Protein AF-A0A970EK11-F1 (afdb_monomer)

Secondary structure (DSSP, 8-state):
--HHHHHHHHHHHHHHHHHHHHHIIIII---TT--GGGS-HHHHHHHHHHHTTTS-HHHHHHHHT--HHHHHHHHHHHHSPPTTHHHHHHHHHHHHHTTT---HHHHHHHHHHTT----HHHHHHHHHHTT--------

pLDDT: mean 88.45, std 8.4, range [53.56, 96.88]

Radius of gyration: 21.44 Å; Cα contacts (8 Å, |Δi|>4): 98; chains: 1; bounding box: 56×22×68 Å

Nearest PDB structures (foldseek):
  8xje-assembly1_A  TM=2.852E-01  e=5.265E+00  Campylobacter jejuni

Structure (mmCIF, N/CA/C/O backbone):
data_AF-A0A970EK11-F1
#
_entry.id   AF-A0A970EK11-F1
#
loop_
_atom_site.group_PDB
_atom_site.id
_atom_site.type_symbol
_atom_site.label_atom_id
_atom_site.label_alt_id
_atom_site.label_comp_id
_atom_site.label_asym_id
_atom_site.label_entity_id
_atom_site.label_seq_id
_atom_site.pdbx_PDB_ins_code
_atom_site.Cartn_x
_atom_site.Cartn_y
_atom_site.Cartn_z
_atom_site.occupancy
_atom_site.B_iso_or_equiv
_atom_site.auth_seq_id
_atom_site.auth_comp_id
_atom_site.auth_asym_id
_atom_site.auth_atom_id
_atom_site.pdbx_PDB_model_num
ATOM 1 N N . MET A 1 1 ? -24.090 3.518 33.072 1.00 57.34 1 MET A N 1
ATOM 2 C CA . MET A 1 1 ? -23.792 4.070 31.732 1.00 57.34 1 MET A CA 1
ATOM 3 C C . MET A 1 1 ? -25.114 4.410 31.090 1.00 57.34 1 MET A C 1
ATOM 5 O O . MET A 1 1 ? -25.996 3.560 31.134 1.00 57.34 1 MET A O 1
ATOM 9 N N . SER A 1 2 ? -25.292 5.640 30.613 1.00 86.00 2 SER A N 1
ATOM 10 C CA . SER A 1 2 ? -26.593 6.061 30.078 1.00 86.00 2 SER A CA 1
ATOM 11 C C . SER A 1 2 ? -26.809 5.476 28.679 1.00 86.00 2 SER A C 1
ATOM 13 O O . SER A 1 2 ? -25.853 5.241 27.938 1.00 86.00 2 SER A O 1
ATOM 15 N N . GLU A 1 3 ? -28.062 5.232 28.306 1.00 92.00 3 GLU A N 1
ATOM 16 C CA . GLU A 1 3 ? -28.450 4.711 26.987 1.00 92.00 3 GLU A CA 1
ATOM 17 C C . GLU A 1 3 ? -27.871 5.555 25.834 1.00 92.00 3 GLU A C 1
ATOM 19 O O . GLU A 1 3 ? -27.396 5.032 24.825 1.00 92.00 3 GLU A O 1
ATOM 24 N N . ILE A 1 4 ? -27.769 6.869 26.046 1.00 91.06 4 ILE A N 1
ATOM 25 C CA . ILE A 1 4 ? -27.166 7.822 25.109 1.00 91.06 4 ILE A CA 1
ATOM 26 C C . ILE A 1 4 ? -25.676 7.527 24.886 1.00 91.06 4 ILE A C 1
ATOM 28 O O . ILE A 1 4 ? -25.183 7.629 23.761 1.00 91.06 4 ILE A O 1
ATOM 32 N N . GLU A 1 5 ? -24.930 7.163 25.930 1.00 91.00 5 GLU A N 1
ATOM 33 C CA . GLU A 1 5 ? -23.507 6.828 25.801 1.00 91.00 5 GLU A CA 1
ATOM 34 C C . GLU A 1 5 ? -23.301 5.529 25.019 1.00 91.00 5 GLU A C 1
ATOM 36 O O . GLU A 1 5 ? -22.379 5.440 24.205 1.00 91.00 5 GLU A O 1
ATOM 41 N N . ALA A 1 6 ? -24.164 4.534 25.240 1.00 90.62 6 ALA A N 1
ATOM 42 C CA . ALA A 1 6 ? -24.125 3.271 24.509 1.00 90.62 6 ALA A CA 1
ATOM 43 C C . ALA A 1 6 ? -24.395 3.490 23.012 1.00 90.62 6 ALA A C 1
ATOM 45 O O . ALA A 1 6 ? -23.615 3.038 22.170 1.00 90.62 6 ALA A O 1
ATOM 46 N N . LEU A 1 7 ? -25.425 4.276 22.685 1.00 92.88 7 LEU A N 1
ATOM 47 C CA . LEU A 1 7 ? -25.766 4.625 21.306 1.00 92.88 7 LEU A CA 1
ATOM 48 C C . LEU A 1 7 ? -24.651 5.422 20.619 1.00 92.88 7 LEU A C 1
ATOM 50 O O . LEU A 1 7 ? -24.272 5.106 19.492 1.00 92.88 7 LEU A O 1
ATOM 54 N N . LYS A 1 8 ? -24.048 6.404 21.303 1.00 91.81 8 LYS A N 1
ATOM 55 C CA . LYS A 1 8 ? -22.900 7.157 20.763 1.00 91.81 8 LYS A CA 1
ATOM 56 C C . LYS A 1 8 ? -21.718 6.246 20.426 1.00 91.81 8 LYS A C 1
ATOM 58 O O . LYS A 1 8 ? -21.100 6.410 19.374 1.00 91.81 8 LYS A O 1
ATOM 63 N N . ARG A 1 9 ? -21.413 5.262 21.281 1.00 88.56 9 ARG A N 1
ATOM 64 C CA . ARG A 1 9 ? -20.355 4.270 21.010 1.00 88.56 9 ARG A CA 1
ATOM 65 C C . ARG A 1 9 ? -20.688 3.404 19.802 1.00 88.56 9 ARG A C 1
ATOM 67 O O . ARG A 1 9 ? -19.809 3.154 18.981 1.00 88.56 9 ARG A O 1
ATOM 74 N N . GLN A 1 10 ? -21.942 2.980 19.672 1.00 91.81 10 GLN A N 1
ATOM 75 C CA . GLN A 1 10 ? -22.388 2.180 18.536 1.00 91.81 10 GLN A CA 1
ATOM 76 C C . GLN A 1 10 ? -22.303 2.960 17.220 1.00 91.81 10 GLN A C 1
ATOM 78 O O . GLN A 1 10 ? -21.782 2.433 16.241 1.00 91.81 10 GLN A O 1
ATOM 83 N N . ILE A 1 11 ? -22.714 4.233 17.212 1.00 93.06 11 ILE A N 1
ATOM 84 C CA . ILE A 1 11 ? -22.575 5.117 16.047 1.00 93.06 11 ILE A CA 1
ATOM 85 C C . ILE A 1 11 ? -21.105 5.252 15.642 1.00 93.06 11 ILE A C 1
ATOM 87 O O . ILE A 1 11 ? -20.784 5.107 14.466 1.00 93.06 11 ILE A O 1
ATOM 91 N N . ASN A 1 12 ? -20.202 5.495 16.596 1.00 89.81 12 ASN A N 1
ATOM 92 C CA . ASN A 1 12 ? -18.774 5.624 16.291 1.00 89.81 12 ASN A CA 1
ATOM 93 C C . ASN A 1 12 ? -18.180 4.328 15.729 1.00 89.81 12 ASN A C 1
ATOM 95 O O . ASN A 1 12 ? -17.415 4.377 14.770 1.00 89.81 12 ASN A O 1
ATOM 99 N N . LYS A 1 13 ? -18.568 3.170 16.277 1.00 90.75 13 LYS A N 1
ATOM 100 C CA . LYS A 1 13 ? -18.128 1.866 15.770 1.00 90.75 13 LYS A CA 1
ATOM 101 C C . LYS A 1 13 ? -18.600 1.626 14.332 1.00 90.75 13 LYS A C 1
ATOM 103 O O . LYS A 1 13 ? -17.800 1.229 13.493 1.00 90.75 13 LYS A O 1
ATOM 108 N N . LEU A 1 14 ? -19.873 1.898 14.047 1.00 92.38 14 LEU A N 1
ATOM 109 C CA . LEU A 1 14 ? -20.438 1.732 12.705 1.00 92.38 14 LEU A CA 1
ATOM 110 C C . LEU A 1 14 ? -19.807 2.696 11.694 1.00 92.38 14 LEU A C 1
ATOM 112 O O . LEU A 1 14 ? -19.543 2.301 10.563 1.00 92.38 14 LEU A O 1
ATOM 116 N N . LYS A 1 15 ? -19.518 3.938 12.103 1.00 93.94 15 LYS A N 1
ATOM 117 C CA . LYS A 1 15 ? -18.775 4.898 11.271 1.00 93.94 15 LYS A CA 1
ATOM 118 C C . LYS A 1 15 ? -17.382 4.381 10.923 1.00 93.94 15 LYS A C 1
ATOM 120 O O . LYS A 1 15 ? -17.023 4.368 9.754 1.00 93.94 15 LYS A O 1
ATOM 125 N N . LEU A 1 16 ? -16.645 3.873 11.911 1.00 92.06 16 LEU A N 1
ATOM 126 C CA . LEU A 1 16 ? -15.330 3.277 11.686 1.00 92.06 16 LEU A CA 1
ATOM 127 C C . LEU A 1 16 ? -15.389 2.098 10.699 1.00 92.06 16 LEU A C 1
ATOM 129 O O . LEU A 1 16 ? -14.566 2.014 9.792 1.00 92.06 16 LEU A O 1
ATOM 133 N N . GLU A 1 17 ? -16.345 1.181 10.869 1.00 90.69 17 GLU A N 1
ATOM 134 C CA . GLU A 1 17 ? -16.509 0.028 9.973 1.00 90.69 17 GLU A CA 1
ATOM 135 C C . GLU A 1 17 ? -16.844 0.462 8.541 1.00 90.69 17 GLU A C 1
ATOM 137 O O . GLU A 1 17 ? -16.246 -0.048 7.591 1.00 90.69 17 GLU A O 1
ATOM 142 N N . LYS A 1 18 ? -17.739 1.443 8.388 1.00 91.38 18 LYS A N 1
ATOM 143 C CA . LYS A 1 18 ? -18.084 2.026 7.090 1.00 91.38 18 LYS A CA 1
ATOM 144 C C . LYS A 1 18 ? -16.859 2.642 6.407 1.00 91.38 18 LYS A C 1
ATOM 146 O O . LYS A 1 18 ? -16.581 2.308 5.258 1.00 91.38 18 LYS A O 1
ATOM 151 N N . ASP A 1 19 ? -16.105 3.477 7.116 1.00 92.19 19 ASP A N 1
ATOM 152 C CA . ASP A 1 19 ? -14.936 4.160 6.553 1.00 92.19 19 ASP A CA 1
ATOM 153 C C . ASP A 1 19 ? -13.840 3.164 6.147 1.00 92.19 19 ASP A C 1
ATOM 155 O O . ASP A 1 19 ? -13.175 3.342 5.128 1.00 92.19 19 ASP A O 1
ATOM 159 N N . ILE A 1 20 ? -13.663 2.075 6.906 1.00 90.00 20 ILE A N 1
ATOM 160 C CA . ILE A 1 20 ? -12.750 0.989 6.527 1.00 90.00 20 ILE A CA 1
ATOM 161 C C . ILE A 1 20 ? -13.184 0.350 5.203 1.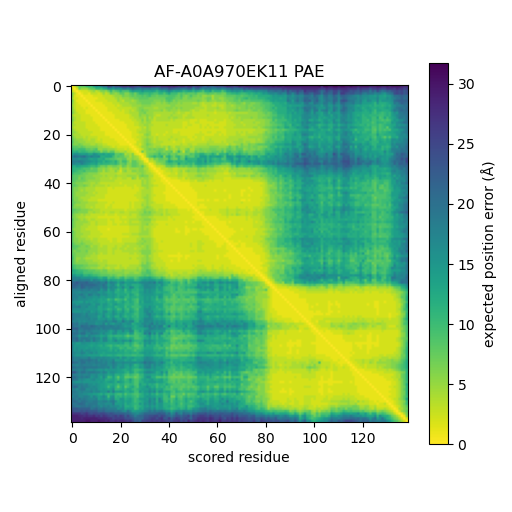00 90.00 20 ILE A C 1
ATOM 163 O O . ILE A 1 20 ? -12.332 0.114 4.344 1.00 90.00 20 ILE A O 1
ATOM 167 N N . LEU A 1 21 ? -14.475 0.060 5.028 1.00 88.38 21 LEU A N 1
ATOM 168 C CA . LEU A 1 21 ? -14.994 -0.543 3.798 1.00 88.38 21 LEU A CA 1
ATOM 169 C C . LEU A 1 21 ? -14.817 0.397 2.601 1.00 88.38 21 LEU A C 1
ATOM 171 O O . LEU A 1 21 ? -14.266 -0.021 1.581 1.00 88.38 21 LEU A O 1
ATOM 175 N N . GLU A 1 22 ? -15.186 1.672 2.749 1.00 89.19 22 GLU A N 1
ATOM 176 C CA . GLU A 1 22 ? -15.007 2.690 1.704 1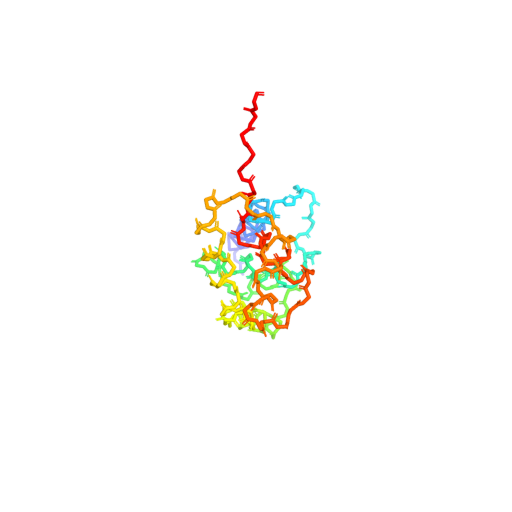.00 89.19 22 GLU A CA 1
ATOM 177 C C . GLU A 1 22 ? -13.526 2.823 1.311 1.00 89.19 22 GLU A C 1
ATOM 179 O O . GLU A 1 22 ? -13.175 2.691 0.135 1.00 89.19 22 GLU A O 1
ATOM 184 N N . ARG A 1 23 ? -12.615 2.947 2.288 1.00 88.25 23 ARG A N 1
ATOM 185 C CA . ARG A 1 23 ? -11.168 3.027 2.013 1.00 88.25 23 ARG A CA 1
ATOM 186 C C . ARG A 1 23 ? -10.578 1.750 1.432 1.00 88.25 23 ARG A C 1
ATOM 188 O O . ARG A 1 23 ? -9.602 1.824 0.685 1.00 88.25 23 ARG A O 1
ATOM 195 N N . THR A 1 24 ? -11.139 0.586 1.747 1.00 86.19 24 THR A N 1
ATOM 196 C CA . THR A 1 24 ? -10.700 -0.688 1.157 1.00 86.19 24 THR A CA 1
ATOM 197 C C . THR A 1 24 ? -10.944 -0.694 -0.346 1.00 86.19 24 THR A C 1
ATOM 199 O O . THR A 1 24 ? -10.034 -1.030 -1.108 1.00 86.19 24 THR A O 1
ATOM 202 N N . VAL A 1 25 ? -12.128 -0.259 -0.777 1.00 84.62 25 VAL A N 1
ATOM 203 C CA . VAL A 1 25 ? -12.474 -0.154 -2.199 1.00 84.62 25 VAL A CA 1
ATOM 204 C C . VAL A 1 25 ? -11.594 0.887 -2.892 1.00 84.62 25 VAL A C 1
ATOM 206 O O . VAL A 1 25 ? -11.012 0.597 -3.936 1.00 84.62 25 VAL A O 1
ATOM 209 N N . GLU A 1 26 ? -11.421 2.066 -2.292 1.00 84.25 26 GLU A N 1
ATOM 210 C CA . GLU A 1 26 ? -10.631 3.153 -2.885 1.00 84.25 26 GLU A CA 1
ATOM 211 C C . GLU A 1 26 ? -9.143 2.804 -3.048 1.00 84.25 26 GLU A C 1
ATOM 213 O O . GLU A 1 26 ? -8.557 3.021 -4.112 1.00 84.25 26 GLU A O 1
ATOM 218 N N . ILE A 1 27 ? -8.513 2.276 -1.994 1.00 79.31 27 ILE A N 1
ATOM 219 C CA . ILE A 1 27 ? -7.052 2.134 -1.932 1.00 79.31 27 ILE A CA 1
ATOM 220 C C . ILE A 1 27 ? -6.597 0.784 -2.481 1.00 79.31 27 ILE A C 1
ATOM 222 O O . ILE A 1 27 ? -5.606 0.711 -3.209 1.00 79.31 27 ILE A O 1
ATOM 226 N N . ILE A 1 28 ? -7.301 -0.296 -2.134 1.00 77.94 28 ILE A N 1
ATOM 227 C CA . ILE A 1 28 ? -6.903 -1.655 -2.519 1.00 77.94 28 ILE A CA 1
ATOM 228 C C . ILE A 1 28 ? -7.505 -2.038 -3.881 1.00 77.94 28 ILE A C 1
ATOM 230 O O . ILE A 1 28 ? -7.028 -2.985 -4.505 1.00 77.94 28 ILE A O 1
ATOM 234 N N . LYS A 1 29 ? -8.504 -1.286 -4.379 1.00 75.81 29 LYS A N 1
ATOM 235 C CA . LYS A 1 29 ? -9.210 -1.539 -5.653 1.00 75.81 29 LYS A CA 1
ATOM 236 C C . LYS A 1 29 ? -9.750 -2.971 -5.768 1.00 75.81 29 LYS A C 1
ATOM 238 O O . LYS A 1 29 ? -9.850 -3.517 -6.864 1.00 75.81 29 LYS A O 1
ATOM 243 N N . LYS A 1 30 ? -10.042 -3.595 -4.626 1.00 72.12 30 LYS A N 1
ATOM 244 C CA . LYS A 1 30 ? -10.663 -4.918 -4.534 1.00 72.12 30 LYS A CA 1
ATOM 245 C C . LYS A 1 30 ? -12.182 -4.789 -4.588 1.00 72.12 30 LYS A C 1
ATOM 247 O O . LYS A 1 30 ? -12.719 -3.715 -4.321 1.00 72.12 30 LYS A O 1
ATOM 252 N N . ASP A 1 31 ? -12.851 -5.894 -4.913 1.00 69.69 31 ASP A N 1
ATOM 253 C CA . ASP A 1 31 ? -14.310 -5.956 -4.944 1.00 69.69 31 ASP A CA 1
ATOM 254 C C . ASP A 1 31 ? -14.928 -5.485 -3.615 1.00 69.69 31 ASP A C 1
ATOM 256 O O . ASP A 1 31 ? -14.411 -5.815 -2.541 1.00 69.69 31 ASP A O 1
ATOM 260 N N . PRO A 1 32 ? -16.069 -4.772 -3.657 1.00 63.97 32 PRO A N 1
ATOM 261 C CA . PRO A 1 32 ? -16.734 -4.231 -2.468 1.00 63.97 32 PRO A CA 1
ATOM 262 C C . PRO A 1 32 ? -17.232 -5.306 -1.485 1.00 63.97 32 PRO A C 1
ATOM 264 O O . PRO A 1 32 ? -17.601 -4.978 -0.362 1.00 63.97 32 PRO A O 1
ATOM 267 N N . GLY A 1 33 ? -17.228 -6.584 -1.882 1.00 68.62 33 GLY A N 1
ATOM 268 C CA . GLY A 1 33 ? -17.573 -7.726 -1.029 1.00 68.62 33 GLY A CA 1
ATOM 269 C C . GLY A 1 33 ? -16.398 -8.338 -0.254 1.00 68.62 33 GLY A C 1
ATOM 270 O O . GLY A 1 33 ? -16.591 -9.331 0.446 1.00 68.62 33 GLY A O 1
ATOM 271 N N . VAL A 1 34 ? -15.177 -7.807 -0.385 1.00 77.62 34 VAL A N 1
ATOM 272 C CA . VAL A 1 34 ? -14.013 -8.337 0.338 1.00 77.62 34 VAL A CA 1
ATOM 273 C C . VAL A 1 34 ? -14.071 -7.932 1.808 1.00 77.62 34 VAL A C 1
ATOM 275 O O . VAL A 1 34 ? -14.027 -6.750 2.134 1.00 77.62 34 VAL A O 1
ATOM 278 N N . ASP A 1 35 ? -14.084 -8.925 2.701 1.00 83.50 35 ASP A N 1
ATOM 279 C CA . ASP A 1 35 ? -13.932 -8.690 4.139 1.00 83.50 35 ASP A CA 1
ATOM 280 C C . ASP A 1 35 ? -12.547 -8.067 4.432 1.00 83.50 35 ASP A C 1
ATOM 282 O O . ASP A 1 35 ? -11.519 -8.715 4.176 1.00 83.50 35 ASP A O 1
ATOM 286 N N . PRO A 1 36 ? -12.480 -6.849 5.010 1.00 83.50 36 PRO A N 1
ATOM 287 C CA . PRO A 1 36 ? -11.224 -6.192 5.372 1.00 83.50 36 PRO A CA 1
ATOM 288 C C . PRO A 1 36 ? -10.320 -7.026 6.297 1.00 83.50 36 PRO A C 1
ATOM 290 O O . PRO A 1 36 ? -9.099 -6.843 6.320 1.00 83.50 36 PRO A O 1
ATOM 293 N N . LYS A 1 37 ? -10.880 -7.983 7.047 1.00 86.19 37 LYS A N 1
ATOM 294 C CA . LYS A 1 37 ? -10.108 -8.908 7.891 1.00 86.19 37 LYS A CA 1
ATOM 295 C C . LYS A 1 37 ? -9.339 -9.956 7.094 1.00 86.19 37 LYS A C 1
ATOM 297 O O . LYS A 1 37 ? -8.323 -10.445 7.588 1.00 86.19 37 LYS A O 1
ATOM 302 N N . ASN A 1 38 ? -9.759 -10.259 5.870 1.00 87.25 38 ASN A N 1
ATOM 303 C CA . ASN A 1 38 ? -9.092 -11.221 4.988 1.00 87.25 38 ASN A CA 1
ATOM 304 C C . ASN A 1 38 ? -8.019 -10.573 4.098 1.00 87.25 38 ASN A C 1
ATOM 306 O O . ASN A 1 38 ? -7.399 -11.241 3.272 1.00 87.25 38 ASN A O 1
ATOM 310 N N . LEU A 1 39 ? -7.765 -9.274 4.274 1.00 87.19 39 LEU A N 1
ATOM 311 C CA . LEU A 1 39 ? -6.669 -8.580 3.609 1.00 87.19 39 LEU A CA 1
ATOM 312 C C . LEU A 1 39 ? -5.303 -9.063 4.110 1.00 87.19 39 LEU A C 1
ATOM 314 O O . LEU A 1 39 ? -5.133 -9.503 5.250 1.00 87.19 39 LEU A O 1
ATOM 318 N N . THR A 1 40 ? -4.285 -8.924 3.267 1.00 89.81 40 THR A N 1
ATOM 319 C CA . THR A 1 40 ? -2.903 -9.177 3.681 1.00 89.81 40 THR A CA 1
ATOM 320 C C . THR A 1 40 ? -2.472 -8.160 4.738 1.00 89.81 40 THR A C 1
ATOM 322 O O . THR A 1 40 ? -2.924 -7.015 4.749 1.00 89.81 40 THR A O 1
ATOM 325 N N . ASN A 1 41 ? -1.529 -8.526 5.610 1.00 92.12 41 ASN A N 1
ATOM 326 C CA . ASN A 1 41 ? -1.035 -7.602 6.640 1.00 92.12 41 ASN A CA 1
ATOM 327 C C . ASN A 1 41 ? -0.447 -6.305 6.053 1.00 92.12 41 ASN A C 1
ATOM 329 O O . ASN A 1 41 ? -0.528 -5.254 6.691 1.00 92.12 41 ASN A O 1
ATOM 333 N N . LYS A 1 42 ? 0.093 -6.357 4.827 1.00 89.00 42 LYS A N 1
ATOM 334 C CA . LYS A 1 42 ? 0.568 -5.173 4.100 1.00 89.00 42 LYS A CA 1
ATOM 335 C C . LYS A 1 42 ? -0.599 -4.253 3.735 1.00 89.00 42 LYS A C 1
ATOM 337 O O . LYS A 1 42 ? -0.549 -3.072 4.050 1.00 89.00 42 LYS A O 1
ATOM 342 N N . GLU A 1 43 ? -1.654 -4.796 3.133 1.00 90.06 43 GLU A N 1
ATOM 343 C CA . GLU A 1 43 ? -2.867 -4.041 2.782 1.00 90.06 43 GLU A CA 1
ATOM 344 C C . GLU A 1 43 ? -3.554 -3.467 4.029 1.00 90.06 43 GLU A C 1
ATOM 346 O O . GLU A 1 43 ? -3.887 -2.285 4.058 1.00 90.06 43 GLU A O 1
ATOM 351 N N . LYS A 1 44 ? -3.671 -4.259 5.104 1.00 93.31 44 LYS A N 1
ATOM 352 C CA . LYS A 1 44 ? -4.194 -3.779 6.392 1.00 93.31 44 LYS A CA 1
ATOM 353 C C . LYS A 1 44 ? -3.369 -2.618 6.936 1.00 93.31 44 LYS A C 1
ATOM 355 O O . LYS A 1 44 ? -3.936 -1.643 7.406 1.00 93.31 44 LYS A O 1
ATOM 360 N N . THR A 1 45 ? -2.041 -2.696 6.854 1.00 93.50 45 THR A N 1
ATOM 361 C CA . THR A 1 45 ? -1.156 -1.606 7.300 1.00 93.50 45 THR A CA 1
ATOM 362 C C . THR A 1 45 ? -1.411 -0.317 6.521 1.00 93.50 45 THR A C 1
ATOM 364 O O . THR A 1 45 ? -1.509 0.740 7.134 1.00 93.50 45 THR A O 1
ATOM 367 N N . ILE A 1 46 ? -1.598 -0.412 5.200 1.00 91.50 46 ILE A N 1
ATOM 368 C CA . ILE A 1 46 ? -1.918 0.741 4.348 1.00 91.50 46 ILE A CA 1
ATOM 369 C C . ILE A 1 46 ? -3.250 1.380 4.773 1.00 91.50 46 ILE A C 1
ATOM 371 O O . ILE A 1 46 ? -3.329 2.600 4.905 1.00 91.50 46 ILE A O 1
ATOM 375 N N . LEU A 1 47 ? -4.282 0.572 5.041 1.00 92.31 47 LEU A N 1
ATOM 376 C CA . LEU A 1 47 ? -5.576 1.074 5.518 1.00 92.31 47 LEU A CA 1
ATOM 377 C C . LEU A 1 47 ? -5.473 1.740 6.891 1.00 92.31 47 LEU A C 1
ATOM 379 O O . LEU A 1 47 ? -6.045 2.810 7.099 1.00 92.31 47 LEU A O 1
ATOM 383 N N . VAL A 1 48 ? -4.721 1.132 7.814 1.00 93.94 48 VAL A N 1
ATOM 384 C CA . VAL A 1 48 ? -4.474 1.715 9.137 1.00 93.94 48 VAL A CA 1
ATOM 385 C C . VAL A 1 48 ? -3.799 3.074 8.995 1.00 93.94 48 VAL A C 1
ATOM 387 O O . VAL A 1 48 ? -4.265 4.021 9.618 1.00 93.94 48 VAL A O 1
ATOM 390 N N . ASP A 1 49 ? -2.748 3.192 8.179 1.00 93.06 49 ASP A N 1
ATOM 391 C CA . ASP A 1 49 ? -2.049 4.464 7.963 1.00 93.06 49 ASP A CA 1
ATOM 392 C C . ASP A 1 49 ? -2.979 5.527 7.342 1.00 93.06 49 ASP A C 1
ATOM 394 O O . ASP A 1 49 ? -2.974 6.676 7.783 1.00 93.06 49 ASP A O 1
ATOM 398 N N . ALA A 1 50 ? -3.844 5.146 6.394 1.00 92.06 50 ALA A N 1
ATOM 399 C CA . ALA A 1 50 ? -4.780 6.059 5.728 1.00 92.06 50 ALA A CA 1
ATOM 400 C C . ALA A 1 50 ? -5.895 6.605 6.643 1.00 92.06 50 ALA A C 1
ATOM 402 O O . ALA A 1 50 ? -6.410 7.702 6.405 1.00 92.06 50 ALA A O 1
ATOM 403 N N . LEU A 1 51 ? -6.280 5.847 7.673 1.00 93.81 51 LEU A N 1
ATOM 404 C CA . LEU A 1 51 ? -7.327 6.207 8.638 1.00 93.81 51 LEU A CA 1
ATOM 405 C C . LEU A 1 51 ? -6.763 6.704 9.975 1.00 93.81 51 LEU A C 1
ATOM 407 O O . LEU A 1 51 ? -7.517 7.106 10.865 1.00 93.81 51 LEU A O 1
ATOM 411 N N . ARG A 1 52 ? -5.433 6.711 10.132 1.00 92.12 52 ARG A N 1
ATOM 412 C CA . ARG A 1 52 ? -4.792 6.936 11.429 1.00 92.12 52 ARG A CA 1
ATOM 413 C C . ARG A 1 52 ? -5.049 8.319 12.032 1.00 92.12 52 ARG A C 1
ATOM 415 O O . ARG A 1 52 ? -4.984 8.471 13.250 1.00 92.12 52 ARG A O 1
ATOM 422 N N . ASN A 1 53 ? -5.332 9.306 11.187 1.00 92.00 53 ASN A N 1
ATOM 423 C CA . ASN A 1 53 ? -5.627 10.676 11.607 1.00 92.00 53 ASN A CA 1
ATOM 424 C C . ASN A 1 53 ? -7.067 10.849 12.116 1.00 92.00 53 ASN A C 1
ATOM 426 O O . ASN A 1 53 ? -7.357 11.844 12.769 1.00 92.00 53 ASN A O 1
ATOM 430 N N . GLN A 1 54 ? -7.958 9.901 11.814 1.00 92.06 54 GLN A N 1
ATOM 431 C CA . GLN A 1 54 ? -9.386 9.980 12.137 1.00 92.06 54 GLN A CA 1
ATOM 432 C C . GLN A 1 54 ? -9.765 9.073 13.311 1.00 92.06 54 GLN A C 1
ATOM 434 O O . GLN A 1 54 ? -10.657 9.413 14.084 1.00 92.06 54 GLN A O 1
ATOM 439 N N . TYR A 1 55 ? -9.063 7.946 13.477 1.00 94.00 55 TYR A N 1
ATOM 440 C CA . TYR A 1 55 ? -9.405 6.930 14.470 1.00 94.00 55 TYR A CA 1
ATOM 441 C C . TYR A 1 55 ? -8.205 6.482 15.320 1.00 94.00 55 TYR A C 1
ATOM 443 O O . TYR A 1 55 ? -7.065 6.438 14.839 1.00 94.00 55 TYR A O 1
ATOM 451 N N . PRO A 1 56 ? -8.429 6.081 16.587 1.00 94.31 56 PRO A N 1
ATOM 452 C CA . PRO A 1 56 ? -7.380 5.518 17.429 1.00 94.31 56 PRO A CA 1
ATOM 453 C C . PRO A 1 56 ? -6.794 4.229 16.834 1.00 94.31 56 PRO A C 1
ATOM 455 O O . PRO A 1 56 ? -7.523 3.338 16.400 1.00 94.31 56 PRO A O 1
ATOM 458 N N . LEU A 1 57 ? -5.466 4.058 16.920 1.00 94.19 57 LEU A N 1
ATOM 459 C CA . LEU A 1 57 ? -4.782 2.852 16.415 1.00 94.19 57 LEU A CA 1
ATOM 460 C C . LEU A 1 57 ? -5.400 1.560 16.931 1.00 94.19 57 LEU A C 1
ATOM 462 O O . LEU A 1 57 ? -5.523 0.590 16.197 1.00 94.19 57 LEU A O 1
ATOM 466 N N . LYS A 1 58 ? -5.711 1.535 18.228 1.00 94.62 58 LYS A N 1
ATOM 467 C CA . LYS A 1 58 ? -6.180 0.331 18.907 1.00 94.62 58 LYS A CA 1
ATOM 468 C C . LYS A 1 58 ? -7.477 -0.177 18.275 1.00 94.62 58 LYS A C 1
ATOM 470 O O . LYS A 1 58 ? -7.619 -1.381 18.101 1.00 94.62 58 LYS A O 1
ATOM 475 N N . GLU A 1 59 ? -8.371 0.737 17.910 1.00 93.12 59 GLU A N 1
ATOM 476 C CA . GLU A 1 59 ? -9.652 0.416 17.280 1.00 93.12 59 GLU A CA 1
ATOM 477 C C . GLU A 1 59 ? -9.451 -0.052 15.839 1.00 93.12 59 GLU A C 1
ATOM 479 O O . GLU A 1 59 ? -9.956 -1.108 15.469 1.00 93.12 59 GLU A O 1
ATOM 484 N N . LEU A 1 60 ? -8.614 0.650 15.067 1.00 94.50 60 LEU A N 1
ATOM 485 C CA . LEU A 1 60 ? -8.261 0.264 13.696 1.00 94.50 60 LEU A CA 1
ATOM 486 C C . LEU A 1 60 ? -7.660 -1.148 13.624 1.00 94.50 60 LEU A C 1
ATOM 488 O O . LEU A 1 60 ? -8.083 -1.976 12.818 1.00 94.50 60 LEU A O 1
ATOM 492 N N . LEU A 1 61 ? -6.691 -1.442 14.497 1.00 94.62 61 LEU A N 1
ATOM 493 C CA . LEU A 1 61 ? -6.045 -2.753 14.577 1.00 94.62 61 LEU A CA 1
ATOM 494 C C . LEU A 1 61 ? -7.031 -3.856 14.966 1.00 94.62 61 LEU A C 1
ATOM 496 O O . LEU A 1 61 ? -6.988 -4.945 14.393 1.00 94.62 61 LEU A O 1
ATOM 500 N N . HIS A 1 62 ? -7.922 -3.571 15.917 1.00 93.25 62 HIS A N 1
ATOM 501 C CA . HIS A 1 62 ? -8.946 -4.513 16.348 1.00 93.25 62 HIS A CA 1
ATOM 502 C C . HIS A 1 62 ? -9.938 -4.823 15.217 1.00 93.25 62 HIS A C 1
ATOM 504 O O . HIS A 1 62 ? -10.192 -5.994 14.938 1.00 93.25 62 HIS A O 1
ATOM 510 N N . CYS A 1 63 ? -10.454 -3.804 14.524 1.00 91.44 63 CYS A N 1
ATOM 511 C CA . CYS A 1 63 ? -11.407 -3.997 13.429 1.00 91.44 63 CYS A CA 1
ATOM 512 C C . CYS A 1 63 ? -10.808 -4.789 12.258 1.00 91.44 63 CYS A C 1
ATOM 514 O O . CYS A 1 63 ? -11.469 -5.676 11.721 1.00 91.44 63 CYS A O 1
ATOM 516 N N . LEU A 1 64 ? -9.544 -4.531 11.908 1.00 91.12 64 LEU A N 1
ATOM 517 C CA . LEU A 1 64 ? -8.847 -5.218 10.814 1.00 91.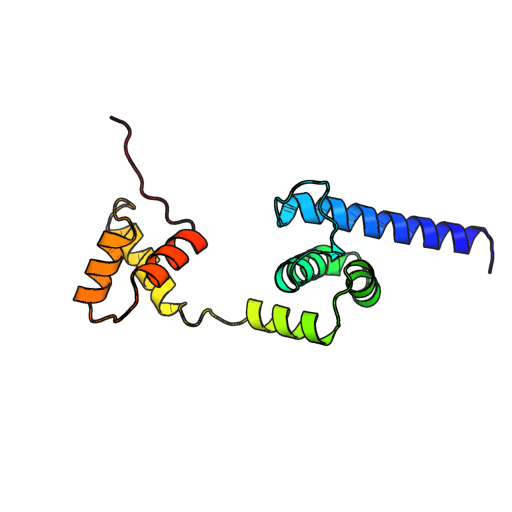12 64 LEU A CA 1
ATOM 518 C C . LEU A 1 64 ? -8.229 -6.568 11.220 1.00 91.12 64 LEU A C 1
ATOM 520 O O . LEU A 1 64 ? -7.672 -7.272 10.374 1.00 91.12 64 LEU A O 1
ATOM 524 N N . GLY A 1 65 ? -8.276 -6.940 12.502 1.00 93.56 65 GLY A N 1
ATOM 525 C CA . GLY A 1 65 ? -7.604 -8.139 13.008 1.00 93.56 65 GLY A CA 1
ATOM 526 C C . GLY A 1 65 ? -6.092 -8.120 12.748 1.00 93.56 65 GLY A C 1
ATOM 527 O O . GLY A 1 65 ? -5.521 -9.134 12.349 1.00 93.56 65 GLY A O 1
ATOM 528 N N . LEU A 1 66 ? -5.448 -6.957 12.893 1.00 94.38 66 LEU A N 1
ATOM 529 C CA . LEU A 1 66 ? -4.006 -6.776 12.708 1.00 94.38 66 LEU A CA 1
ATOM 530 C C . LEU A 1 66 ? -3.328 -6.637 14.073 1.00 94.38 66 LEU A C 1
ATOM 532 O O . LEU A 1 66 ? -3.672 -5.761 14.863 1.00 94.38 66 LEU A O 1
ATOM 536 N N . THR A 1 67 ? -2.326 -7.467 14.360 1.00 95.69 67 THR A N 1
ATOM 537 C CA . THR A 1 67 ? -1.568 -7.328 15.609 1.00 95.69 67 THR A CA 1
ATOM 538 C C . THR A 1 67 ? -0.671 -6.089 15.566 1.00 95.69 67 THR A C 1
ATOM 540 O O . THR A 1 67 ? -0.193 -5.658 14.512 1.00 95.69 67 THR A O 1
ATOM 543 N N . ARG A 1 68 ? -0.399 -5.508 16.740 1.00 95.31 68 ARG A N 1
ATOM 544 C CA . ARG A 1 68 ? 0.441 -4.307 16.853 1.00 95.31 68 ARG A CA 1
ATOM 545 C C . ARG A 1 68 ? 1.856 -4.539 16.313 1.00 95.31 68 ARG A C 1
ATOM 547 O O . ARG A 1 68 ? 2.388 -3.668 15.632 1.00 95.31 68 ARG A O 1
ATOM 554 N N . SER A 1 69 ? 2.449 -5.700 16.587 1.00 94.25 69 SER A N 1
ATOM 555 C CA . SER A 1 69 ? 3.773 -6.070 16.073 1.00 94.25 69 SER A CA 1
ATOM 556 C C . SER A 1 69 ? 3.779 -6.160 14.548 1.00 94.25 69 SER A C 1
ATOM 558 O O . SER A 1 69 ? 4.649 -5.560 13.918 1.00 94.25 69 SER A O 1
ATOM 560 N N . SER A 1 70 ? 2.780 -6.816 13.946 1.00 94.50 70 SER A N 1
ATOM 561 C CA . SER A 1 70 ? 2.645 -6.897 12.488 1.00 94.50 70 SER A CA 1
ATOM 562 C C . SER A 1 70 ? 2.490 -5.518 11.847 1.00 94.50 70 SER A C 1
ATOM 564 O O . SER A 1 70 ? 3.151 -5.247 10.848 1.00 94.50 70 SER A O 1
ATOM 566 N N . TYR A 1 71 ? 1.696 -4.624 12.442 1.00 95.19 71 TYR A N 1
ATOM 567 C CA . TYR A 1 71 ? 1.558 -3.245 11.966 1.00 95.19 71 TYR A CA 1
ATOM 568 C C . TYR A 1 71 ? 2.902 -2.506 11.926 1.00 95.19 71 TYR A C 1
ATOM 570 O O . TYR A 1 71 ? 3.307 -2.013 10.875 1.00 95.19 71 TYR A O 1
ATOM 578 N N . PHE A 1 72 ? 3.631 -2.455 13.046 1.00 93.94 72 PHE A N 1
ATOM 579 C CA . PHE A 1 72 ? 4.910 -1.737 13.089 1.00 93.94 72 PHE A CA 1
ATOM 580 C C . PHE A 1 72 ? 5.978 -2.387 12.203 1.00 93.94 72 PHE A C 1
ATOM 582 O O . PHE A 1 72 ? 6.777 -1.673 11.599 1.00 93.94 72 PHE A O 1
ATOM 589 N N . TYR A 1 73 ? 5.968 -3.716 12.077 1.00 92.69 73 TYR A N 1
ATOM 590 C CA . TYR A 1 73 ? 6.849 -4.442 11.166 1.00 92.69 73 TYR A CA 1
ATOM 591 C C . TYR A 1 73 ? 6.605 -4.049 9.704 1.00 92.69 73 TYR A C 1
ATOM 593 O O . TYR A 1 73 ? 7.528 -3.602 9.022 1.00 92.69 73 TYR A O 1
ATOM 601 N N . HIS A 1 74 ? 5.362 -4.156 9.227 1.00 91.06 74 HIS A N 1
ATOM 602 C CA . HIS A 1 74 ? 5.029 -3.840 7.839 1.00 91.06 74 HIS A CA 1
ATOM 603 C C . HIS A 1 74 ? 5.172 -2.350 7.528 1.00 91.06 74 HIS A C 1
ATOM 605 O O . HIS A 1 74 ? 5.644 -2.010 6.445 1.00 91.06 74 HIS A O 1
ATOM 611 N N . ARG A 1 75 ? 4.857 -1.469 8.484 1.00 91.56 75 ARG A N 1
ATOM 612 C CA . ARG A 1 75 ? 5.070 -0.024 8.347 1.00 91.56 75 ARG A CA 1
ATOM 613 C C . ARG A 1 75 ? 6.553 0.318 8.224 1.00 91.56 75 ARG A C 1
ATOM 615 O O . ARG A 1 75 ? 6.930 1.099 7.357 1.00 91.56 75 ARG A O 1
ATOM 622 N N . LYS A 1 76 ? 7.413 -0.320 9.029 1.00 87.31 76 LYS A N 1
ATOM 623 C CA . LYS A 1 76 ? 8.870 -0.168 8.917 1.00 87.31 76 LYS A CA 1
ATOM 624 C C . LYS A 1 76 ? 9.370 -0.640 7.553 1.00 87.31 76 LYS A C 1
ATOM 626 O O . LYS A 1 76 ? 10.131 0.078 6.916 1.00 87.31 76 LYS A O 1
ATOM 631 N N . ILE A 1 77 ? 8.920 -1.802 7.081 1.00 83.69 77 ILE A N 1
ATOM 632 C CA . ILE A 1 77 ? 9.289 -2.310 5.750 1.00 83.69 77 ILE A CA 1
ATOM 633 C C . ILE A 1 77 ? 8.846 -1.359 4.641 1.00 83.69 77 ILE A C 1
ATOM 635 O O . ILE A 1 77 ? 9.614 -1.132 3.717 1.00 83.69 77 ILE A O 1
ATOM 639 N N . ALA A 1 78 ? 7.646 -0.785 4.738 1.00 80.69 78 ALA A N 1
ATOM 640 C CA . ALA A 1 78 ? 7.160 0.182 3.759 1.00 80.69 78 ALA A CA 1
ATOM 641 C C . ALA A 1 78 ? 7.987 1.480 3.740 1.00 80.69 78 ALA A C 1
ATOM 643 O O . ALA A 1 78 ? 8.120 2.092 2.688 1.00 80.69 78 ALA A O 1
ATOM 644 N N . SER A 1 79 ? 8.552 1.887 4.883 1.00 75.19 79 SER A N 1
ATOM 645 C CA . SER A 1 79 ? 9.420 3.070 4.983 1.00 75.19 79 SER A CA 1
ATOM 646 C C . SER A 1 79 ? 10.874 2.834 4.565 1.00 75.19 79 SER A C 1
ATOM 648 O O . SER A 1 79 ? 11.626 3.794 4.419 1.00 75.19 79 SER A O 1
ATOM 650 N N . LEU A 1 80 ? 11.299 1.574 4.428 1.00 73.75 80 LEU A N 1
ATOM 651 C CA . LEU A 1 80 ? 12.670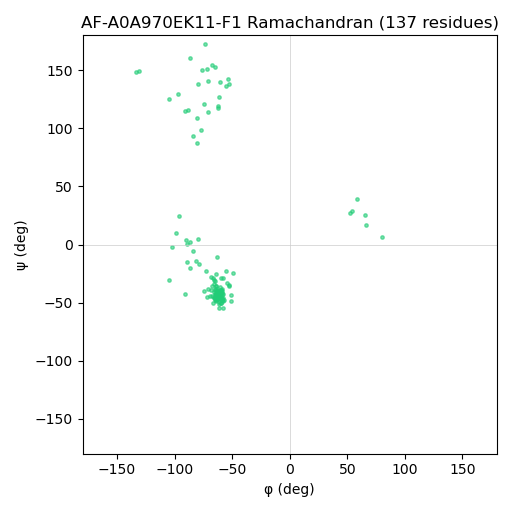 1.264 4.043 1.00 73.75 80 LEU A CA 1
ATOM 652 C C . LEU A 1 80 ? 12.839 1.422 2.529 1.00 73.75 80 LEU A C 1
ATOM 654 O O . LEU A 1 80 ? 11.983 0.948 1.777 1.00 73.75 80 LEU A O 1
ATOM 658 N N . PRO A 1 81 ? 13.959 2.012 2.072 1.00 66.75 81 PRO A N 1
ATOM 659 C CA . PRO A 1 81 ? 14.293 2.010 0.662 1.00 66.75 81 PRO A CA 1
ATOM 660 C C . PRO A 1 81 ? 14.313 0.578 0.136 1.00 66.75 81 PRO A C 1
ATOM 662 O O . PRO A 1 81 ? 14.833 -0.341 0.783 1.00 66.75 81 PRO A O 1
ATOM 665 N N . SER A 1 82 ? 13.728 0.378 -1.043 1.00 72.12 82 SER A N 1
ATOM 666 C CA . SER A 1 82 ? 13.798 -0.901 -1.738 1.00 72.12 82 SER A CA 1
ATOM 667 C C . SER A 1 82 ? 15.267 -1.319 -1.849 1.00 72.12 82 SER A C 1
ATOM 669 O O . SER A 1 82 ? 16.122 -0.512 -2.209 1.00 72.12 82 SER A O 1
ATOM 671 N N . LYS A 1 83 ? 15.589 -2.604 -1.629 1.00 77.88 83 LYS A N 1
ATOM 672 C CA . LYS A 1 83 ? 16.917 -3.160 -1.986 1.00 77.88 83 LYS A CA 1
ATOM 673 C C . LYS A 1 83 ? 17.302 -2.797 -3.432 1.00 77.88 83 LYS A C 1
ATOM 675 O O . LYS A 1 83 ? 18.480 -2.783 -3.784 1.00 77.88 83 LYS A O 1
ATOM 680 N N . TYR A 1 84 ? 16.297 -2.542 -4.264 1.00 82.62 84 TYR A N 1
ATOM 681 C CA . TYR A 1 84 ? 16.426 -2.196 -5.662 1.00 82.62 84 TYR A CA 1
ATOM 682 C C . TYR A 1 84 ? 16.333 -0.694 -5.937 1.00 82.62 84 TYR A C 1
ATOM 684 O O . TYR A 1 84 ? 16.315 -0.348 -7.102 1.00 82.62 84 TYR A O 1
ATOM 692 N N . GLU A 1 85 ? 16.347 0.203 -4.949 1.00 85.38 85 GLU A N 1
ATOM 693 C CA . GLU A 1 85 ? 16.202 1.658 -5.157 1.00 85.38 85 GLU A CA 1
ATOM 694 C C . GLU A 1 85 ? 17.177 2.202 -6.222 1.00 85.38 85 GLU A C 1
ATOM 696 O O . GLU A 1 85 ? 16.772 2.827 -7.201 1.00 85.38 85 GLU A O 1
ATOM 701 N N . ARG A 1 86 ? 18.470 1.859 -6.122 1.00 87.88 86 ARG A N 1
ATOM 702 C CA . ARG A 1 86 ? 19.469 2.232 -7.146 1.00 87.88 86 ARG A CA 1
ATOM 703 C C . ARG A 1 86 ? 19.132 1.669 -8.531 1.00 87.88 86 ARG A C 1
ATOM 705 O O . ARG A 1 86 ? 19.332 2.336 -9.543 1.00 87.88 86 ARG A O 1
ATOM 712 N N . LEU A 1 87 ? 18.633 0.435 -8.575 1.00 90.38 87 LEU A N 1
ATOM 713 C CA . LEU A 1 87 ? 18.239 -0.238 -9.810 1.00 90.38 87 LEU A CA 1
ATOM 714 C C . LEU A 1 87 ? 16.960 0.375 -10.403 1.00 90.38 87 LEU A C 1
ATOM 716 O O . LEU A 1 87 ? 16.873 0.524 -11.615 1.00 90.38 87 LEU A O 1
ATOM 720 N N . GLU A 1 88 ? 15.997 0.758 -9.567 1.00 91.69 88 GLU A N 1
ATOM 721 C CA . GLU A 1 88 ? 14.762 1.453 -9.935 1.00 91.69 88 GLU A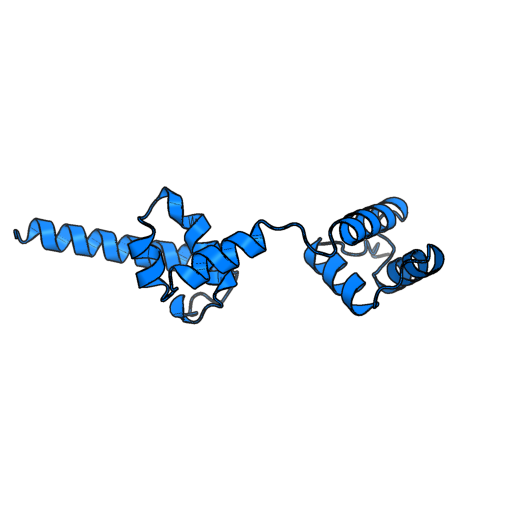 CA 1
ATOM 722 C C . GLU A 1 88 ? 15.089 2.786 -10.602 1.00 91.69 88 GLU A C 1
ATOM 724 O O . GLU A 1 88 ? 14.646 3.035 -11.724 1.00 91.69 88 GLU A O 1
ATOM 729 N N . HIS A 1 89 ? 15.954 3.589 -9.978 1.00 92.38 89 HIS A N 1
ATOM 730 C CA . HIS A 1 89 ? 16.411 4.861 -10.536 1.00 92.38 89 HIS A CA 1
ATOM 731 C C . HIS A 1 89 ? 17.065 4.663 -11.906 1.00 92.38 89 HIS A C 1
ATOM 733 O O . HIS A 1 89 ? 16.715 5.357 -12.863 1.00 92.38 89 HIS A O 1
ATOM 739 N N . ARG A 1 90 ? 17.952 3.666 -12.033 1.00 94.31 90 ARG A N 1
ATOM 740 C CA . ARG A 1 90 ? 18.618 3.373 -13.307 1.00 94.31 90 ARG A CA 1
ATOM 741 C C . ARG A 1 90 ? 17.641 2.893 -14.380 1.00 94.31 90 ARG A C 1
ATOM 743 O O . ARG A 1 90 ? 17.738 3.315 -15.528 1.00 94.31 90 ARG A O 1
ATOM 750 N N . ILE A 1 91 ? 16.676 2.043 -14.027 1.00 93.56 91 ILE A N 1
ATOM 751 C CA . ILE A 1 91 ? 15.632 1.577 -14.952 1.00 93.56 91 ILE A CA 1
ATOM 752 C C . ILE A 1 91 ? 14.782 2.753 -15.447 1.00 93.56 91 ILE A C 1
ATOM 754 O O . ILE A 1 91 ? 14.522 2.841 -16.647 1.00 93.56 91 ILE A O 1
ATOM 758 N N . ILE A 1 92 ? 14.377 3.665 -14.558 1.00 93.25 92 ILE A N 1
ATOM 759 C CA . ILE A 1 92 ? 13.606 4.867 -14.914 1.00 93.25 92 ILE A CA 1
ATOM 760 C C . ILE A 1 92 ? 14.411 5.758 -15.864 1.00 93.25 92 ILE A C 1
ATOM 762 O O . ILE A 1 92 ? 13.872 6.239 -16.862 1.00 93.25 92 ILE A O 1
ATOM 766 N N . GLU A 1 93 ? 15.695 5.964 -15.578 1.00 94.94 93 GLU A N 1
ATOM 767 C CA . GLU A 1 93 ? 16.597 6.745 -16.421 1.00 94.94 93 GLU A CA 1
ATOM 768 C C . GLU A 1 93 ? 16.732 6.126 -17.819 1.00 94.94 93 GLU A C 1
ATOM 770 O O . GLU A 1 93 ? 16.468 6.792 -18.819 1.00 94.94 93 GLU A O 1
ATOM 775 N N . LEU A 1 94 ? 17.040 4.826 -17.906 1.00 94.12 94 LEU A N 1
ATOM 776 C CA . LEU A 1 94 ? 17.133 4.108 -19.179 1.00 94.12 94 LEU A CA 1
ATOM 777 C C . LEU A 1 94 ? 15.810 4.147 -19.950 1.00 94.12 94 LEU A C 1
ATOM 779 O O . LEU A 1 94 ? 15.807 4.308 -21.171 1.00 94.12 94 LEU A O 1
ATOM 783 N N . PHE A 1 95 ? 14.679 4.031 -19.260 1.00 94.50 95 PHE A N 1
ATOM 784 C CA . PHE A 1 95 ? 13.366 4.116 -19.883 1.00 94.50 95 PHE A CA 1
ATOM 785 C C . PHE A 1 95 ? 13.113 5.506 -20.489 1.00 94.50 95 PHE A C 1
ATOM 787 O O . PHE A 1 95 ? 12.718 5.601 -21.654 1.00 94.50 95 PHE A O 1
ATOM 794 N N . LYS A 1 96 ? 13.401 6.581 -19.743 1.00 92.38 96 LYS A N 1
ATOM 795 C CA . LYS A 1 96 ? 13.251 7.973 -20.201 1.00 92.38 96 LYS A CA 1
ATOM 796 C C . LYS A 1 96 ? 14.212 8.321 -21.338 1.00 92.38 96 LYS A C 1
ATOM 798 O O . LYS A 1 96 ? 13.766 8.854 -22.352 1.00 92.38 96 LYS A O 1
ATOM 803 N N . ASN A 1 97 ? 15.486 7.944 -21.224 1.00 93.56 97 ASN A N 1
ATOM 804 C CA . ASN A 1 97 ? 16.507 8.186 -22.252 1.00 93.56 97 ASN A CA 1
ATOM 805 C C . ASN A 1 97 ? 16.144 7.523 -23.590 1.00 93.56 97 ASN A C 1
ATOM 807 O O . ASN A 1 97 ? 16.469 8.037 -24.654 1.00 93.56 97 ASN A O 1
ATOM 811 N N . ASN A 1 98 ? 15.400 6.414 -23.550 1.00 91.31 98 ASN A N 1
ATOM 812 C CA . ASN A 1 98 ? 14.891 5.725 -24.738 1.00 91.31 98 ASN A CA 1
ATOM 813 C C . ASN A 1 98 ? 13.442 6.124 -25.095 1.00 91.31 98 ASN A C 1
ATOM 815 O O . ASN A 1 98 ? 12.720 5.355 -25.737 1.00 91.31 98 ASN A O 1
ATOM 819 N N . SER A 1 99 ? 13.000 7.319 -24.677 1.00 88.75 99 SER A N 1
ATOM 820 C CA . SER A 1 99 ? 11.673 7.893 -24.968 1.00 88.75 99 SER A CA 1
ATOM 821 C C . SER A 1 99 ? 10.493 6.990 -24.576 1.00 88.75 99 SER A C 1
ATOM 823 O O . SER A 1 99 ? 9.458 6.986 -25.241 1.00 88.75 99 SER A O 1
ATOM 825 N N . GLY A 1 100 ? 10.661 6.151 -23.553 1.00 87.62 100 GLY A N 1
ATOM 826 C CA . GLY A 1 100 ? 9.647 5.198 -23.102 1.00 87.62 100 GLY A CA 1
ATOM 827 C C . GLY A 1 100 ? 9.321 4.077 -24.096 1.00 87.62 100 GLY A C 1
ATOM 828 O O . GLY A 1 100 ? 8.291 3.420 -23.971 1.00 87.62 100 GLY A O 1
ATOM 829 N N . ARG A 1 101 ? 10.171 3.839 -25.105 1.00 89.56 101 ARG A N 1
ATOM 830 C CA . ARG A 1 101 ? 9.947 2.799 -26.131 1.00 89.56 101 ARG A CA 1
ATOM 831 C C . ARG A 1 101 ? 10.460 1.426 -25.716 1.00 89.56 101 ARG A C 1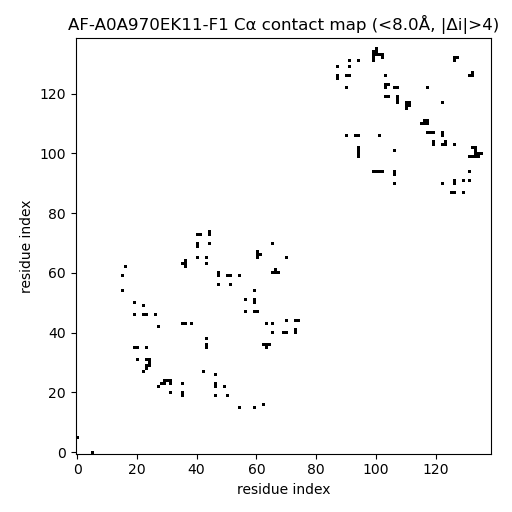
ATOM 833 O O . ARG A 1 101 ? 10.105 0.412 -26.316 1.00 89.56 101 ARG A O 1
ATOM 840 N N . TYR A 1 102 ? 11.374 1.379 -24.754 1.00 93.94 102 TYR A N 1
ATOM 841 C CA . TYR A 1 102 ? 12.049 0.143 -24.383 1.00 93.94 102 TYR A CA 1
ATOM 842 C C . TYR A 1 102 ? 11.282 -0.563 -23.275 1.00 93.94 102 TYR A C 1
ATOM 844 O O . TYR A 1 102 ? 11.195 -0.081 -22.153 1.00 93.94 102 TYR A O 1
ATOM 852 N N . GLY A 1 103 ? 10.747 -1.739 -23.603 1.00 91.94 103 GLY A N 1
ATOM 853 C CA . GLY A 1 103 ? 10.204 -2.658 -22.610 1.00 91.94 103 GLY A CA 1
ATOM 854 C C . GLY A 1 103 ? 11.300 -3.357 -21.805 1.00 91.94 103 GLY A C 1
ATOM 855 O O . GLY A 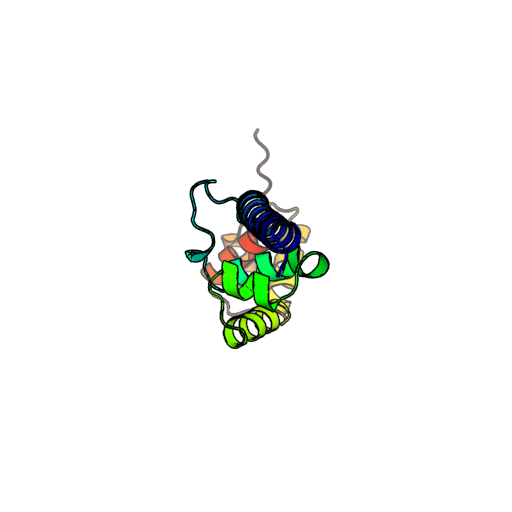1 103 ? 12.488 -3.293 -22.135 1.00 91.94 103 GLY A O 1
ATOM 856 N N . TYR A 1 104 ? 10.879 -4.100 -20.783 1.00 94.75 104 TYR A N 1
ATOM 857 C CA . TYR A 1 104 ? 11.767 -4.733 -19.802 1.00 94.75 104 TYR A CA 1
ATOM 858 C C . TYR A 1 104 ? 12.860 -5.625 -20.409 1.00 94.75 104 TYR A C 1
ATOM 860 O O . TYR A 1 104 ? 13.972 -5.632 -19.895 1.00 94.75 104 TYR A O 1
ATOM 868 N N . ARG A 1 105 ? 12.599 -6.298 -21.541 1.00 94.31 105 ARG A N 1
ATOM 869 C CA . ARG A 1 105 ? 13.602 -7.102 -22.268 1.00 94.31 105 ARG A CA 1
ATOM 870 C C . ARG A 1 105 ? 14.788 -6.261 -22.751 1.00 94.31 105 ARG A C 1
ATOM 872 O O . ARG A 1 105 ? 15.938 -6.653 -22.596 1.00 94.31 105 ARG A O 1
ATOM 879 N N . ARG A 1 106 ? 14.511 -5.087 -23.332 1.00 95.69 106 ARG A N 1
ATOM 880 C CA . ARG A 1 106 ? 15.551 -4.180 -23.847 1.00 95.69 106 ARG A CA 1
ATOM 881 C C . ARG A 1 106 ? 16.280 -3.473 -22.711 1.00 95.69 106 ARG A C 1
ATOM 883 O O . ARG A 1 106 ? 17.498 -3.359 -22.763 1.00 95.69 106 ARG A O 1
ATOM 890 N N . ILE A 1 107 ? 15.554 -3.057 -21.674 1.00 95.88 107 ILE A N 1
ATOM 891 C CA . ILE A 1 107 ? 16.152 -2.460 -20.472 1.00 95.88 107 ILE A CA 1
ATOM 892 C C . ILE A 1 107 ? 17.072 -3.463 -19.763 1.00 95.88 107 ILE A C 1
ATOM 894 O O . ILE A 1 107 ? 18.192 -3.114 -19.408 1.00 95.88 107 ILE A O 1
ATOM 898 N N . HIS A 1 108 ? 16.651 -4.723 -19.621 1.00 96.88 108 HIS A N 1
ATOM 899 C CA . HIS A 1 108 ? 17.478 -5.791 -19.051 1.00 96.88 108 HIS A CA 1
ATOM 900 C C . HIS A 1 108 ? 18.780 -5.999 -19.835 1.00 96.88 108 HIS A C 1
ATOM 902 O O . HIS A 1 108 ? 19.846 -6.078 -19.230 1.00 96.88 108 HIS A O 1
ATOM 908 N N . ALA A 1 109 ? 18.716 -5.994 -21.170 1.00 95.81 109 ALA A N 1
ATOM 909 C CA . ALA A 1 109 ? 19.907 -6.090 -22.011 1.00 95.81 109 ALA A CA 1
ATOM 910 C C . ALA A 1 109 ? 20.864 -4.895 -21.838 1.00 95.81 109 ALA A C 1
ATOM 912 O O . ALA A 1 109 ? 22.078 -5.089 -21.836 1.00 95.81 109 ALA A O 1
ATOM 913 N N . LEU A 1 110 ? 20.346 -3.671 -21.671 1.00 95.38 110 LEU A N 1
ATOM 914 C CA . LEU A 1 110 ? 21.173 -2.490 -21.386 1.00 95.38 110 LEU A CA 1
ATOM 915 C C . LEU A 1 110 ? 21.852 -2.596 -20.017 1.00 95.38 110 LEU A C 1
ATOM 917 O O . LEU A 1 110 ? 23.060 -2.413 -19.927 1.00 95.38 110 LEU A O 1
ATOM 921 N N . LEU A 1 111 ? 21.109 -2.994 -18.982 1.00 95.12 111 LEU A N 1
ATOM 922 C CA . LEU A 1 111 ? 21.664 -3.219 -17.645 1.00 95.12 111 LEU A CA 1
ATOM 923 C C . LEU A 1 111 ? 22.767 -4.287 -17.656 1.00 95.12 111 LEU A C 1
ATOM 925 O O . LEU A 1 111 ? 23.799 -4.113 -17.012 1.00 95.12 111 LEU A O 1
AT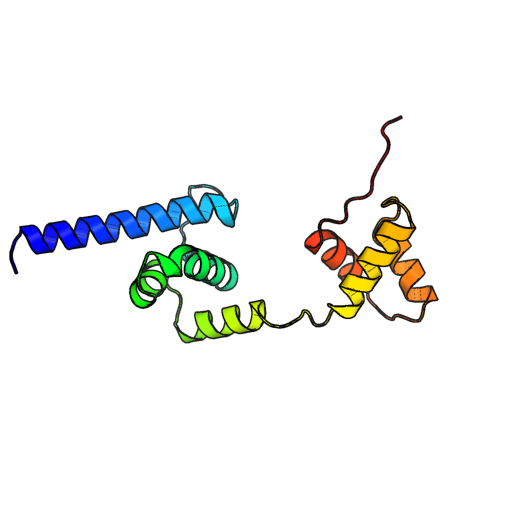OM 929 N N . ALA A 1 112 ? 22.586 -5.367 -18.420 1.00 94.50 112 ALA A N 1
ATOM 930 C CA . ALA A 1 112 ? 23.604 -6.404 -18.574 1.00 94.50 112 ALA A CA 1
ATOM 931 C C . ALA A 1 112 ? 24.873 -5.878 -19.270 1.00 94.50 112 ALA A C 1
ATOM 933 O O . ALA A 1 112 ? 25.979 -6.225 -18.857 1.00 94.50 112 ALA A O 1
ATOM 934 N N . ARG A 1 113 ? 24.728 -5.009 -20.282 1.00 93.81 113 ARG A N 1
ATOM 935 C CA . ARG A 1 113 ? 25.859 -4.333 -20.951 1.00 93.81 113 ARG A CA 1
ATOM 936 C C . ARG A 1 113 ? 26.598 -3.369 -20.024 1.00 93.81 113 ARG A C 1
ATOM 938 O O . ARG A 1 113 ? 27.804 -3.219 -20.153 1.00 93.81 113 ARG A O 1
ATOM 945 N N . GLU A 1 114 ? 25.893 -2.772 -19.069 1.00 93.00 114 GLU A N 1
ATOM 946 C CA . GLU A 1 114 ? 26.4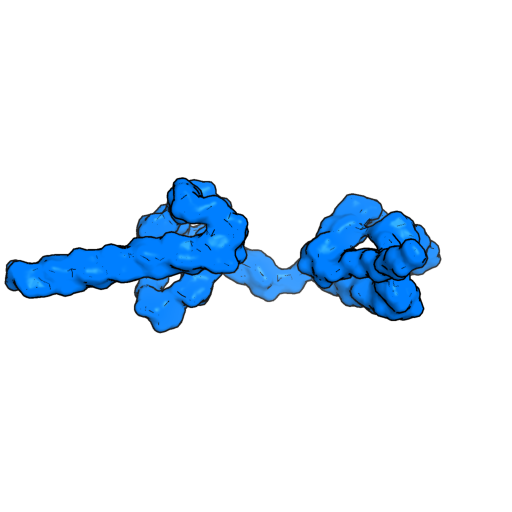60 -1.927 -18.009 1.00 93.00 114 GLU A CA 1
ATOM 947 C C . GLU A 1 114 ? 27.074 -2.739 -16.851 1.00 93.00 114 GLU A C 1
ATOM 949 O O . GLU A 1 114 ? 27.485 -2.172 -15.843 1.00 93.00 114 GLU A O 1
ATOM 954 N N . GLY A 1 115 ? 27.122 -4.074 -16.953 1.00 91.88 115 GLY A N 1
ATOM 955 C CA . GLY A 1 115 ? 27.684 -4.952 -15.921 1.00 91.88 115 GLY A CA 1
ATOM 956 C C . GLY A 1 115 ? 26.750 -5.229 -14.737 1.00 91.88 115 GLY A C 1
ATOM 957 O O . GLY A 1 115 ? 27.141 -5.897 -13.778 1.00 91.88 115 GLY A O 1
ATOM 958 N N . THR A 1 116 ? 25.495 -4.777 -14.790 1.00 90.81 116 THR A N 1
ATOM 959 C CA . THR A 1 116 ? 24.513 -5.005 -13.725 1.00 90.81 116 THR A CA 1
ATOM 960 C C . THR A 1 116 ? 23.908 -6.407 -13.839 1.00 90.81 116 THR A C 1
ATOM 962 O O . THR A 1 116 ? 23.104 -6.700 -14.726 1.00 90.81 116 THR A O 1
ATOM 965 N N . ARG A 1 117 ? 24.261 -7.297 -12.903 1.00 88.94 117 ARG A N 1
ATOM 966 C CA . ARG A 1 117 ? 23.726 -8.668 -12.834 1.00 88.94 117 ARG A CA 1
ATOM 967 C C . ARG A 1 117 ? 22.383 -8.710 -12.107 1.00 88.94 117 ARG A C 1
ATOM 969 O O . ARG A 1 117 ? 22.327 -8.844 -10.887 1.00 88.94 117 ARG A O 1
ATOM 976 N N . VAL A 1 118 ? 21.293 -8.632 -12.866 1.00 91.50 118 VAL A N 1
ATOM 977 C CA . VAL A 1 118 ? 19.919 -8.753 -12.353 1.00 91.50 118 VAL A CA 1
ATOM 978 C C . VAL A 1 118 ? 19.096 -9.700 -13.219 1.00 91.50 118 VAL A C 1
ATOM 980 O O . VAL A 1 118 ? 19.309 -9.810 -14.426 1.00 91.50 118 VAL A O 1
ATOM 983 N N . SER A 1 119 ? 18.141 -10.400 -12.608 1.00 92.69 119 SER A N 1
ATOM 984 C CA . SER A 1 119 ? 17.196 -11.225 -13.362 1.00 92.69 119 SER A CA 1
ATOM 985 C C . SER A 1 119 ? 16.214 -10.341 -14.130 1.00 92.69 119 SER A C 1
ATOM 987 O O . SER A 1 119 ? 15.696 -9.362 -13.591 1.00 92.69 119 SER A O 1
ATOM 989 N N . GLU A 1 120 ? 15.876 -10.738 -15.353 1.00 93.94 120 GLU A N 1
ATOM 990 C CA . GLU A 1 120 ? 14.835 -10.102 -16.168 1.00 93.94 120 GLU A CA 1
ATOM 991 C C . GLU A 1 120 ? 13.495 -9.984 -15.416 1.00 93.94 120 GLU A C 1
ATOM 993 O O . GLU A 1 120 ? 12.805 -8.970 -15.528 1.00 93.94 120 GLU A O 1
ATOM 998 N N . LYS A 1 121 ? 13.152 -10.973 -14.573 1.00 92.38 121 LYS A N 1
ATOM 999 C CA . LYS A 1 121 ? 11.933 -10.949 -13.742 1.00 92.38 121 LYS A CA 1
ATOM 1000 C C . LYS A 1 121 ? 11.919 -9.771 -12.767 1.00 92.38 121 LYS A C 1
ATOM 1002 O O . LYS A 1 121 ? 10.864 -9.186 -12.535 1.00 92.38 121 LYS A O 1
ATOM 1007 N N . VAL A 1 122 ? 13.080 -9.417 -12.215 1.00 90.88 122 VAL A N 1
ATOM 1008 C CA . VAL A 1 122 ? 13.226 -8.281 -11.295 1.00 90.88 122 VAL A CA 1
ATOM 1009 C C . VAL A 1 122 ? 13.029 -6.971 -12.051 1.00 90.88 122 VAL A C 1
ATOM 1011 O O . VAL A 1 122 ? 12.260 -6.132 -11.597 1.00 90.88 122 VAL A O 1
ATOM 1014 N N . VAL A 1 123 ? 13.629 -6.834 -13.239 1.00 92.81 123 VAL A N 1
ATOM 1015 C CA . VAL A 1 123 ? 13.447 -5.655 -14.105 1.00 92.81 123 VAL A CA 1
ATOM 1016 C C . VAL A 1 123 ? 11.976 -5.483 -14.488 1.00 92.81 123 VAL A C 1
ATOM 1018 O O . VAL A 1 123 ? 11.432 -4.391 -14.359 1.00 92.81 123 VAL A O 1
ATOM 1021 N N . ARG A 1 124 ? 11.302 -6.567 -14.896 1.00 94.06 124 ARG A N 1
ATOM 1022 C CA . ARG A 1 124 ? 9.868 -6.544 -15.223 1.00 94.06 124 ARG A CA 1
ATOM 1023 C C . ARG A 1 124 ? 9.014 -6.110 -14.033 1.00 94.06 124 ARG A C 1
ATOM 1025 O O . ARG A 1 124 ? 8.118 -5.289 -14.214 1.00 94.06 124 ARG A O 1
ATOM 1032 N N . ARG A 1 125 ? 9.278 -6.656 -12.839 1.00 91.44 125 ARG A N 1
ATOM 1033 C CA . ARG A 1 125 ? 8.545 -6.294 -11.617 1.00 91.44 125 ARG A CA 1
ATOM 1034 C C . ARG A 1 125 ? 8.723 -4.813 -11.296 1.00 91.44 125 ARG A C 1
ATOM 1036 O O . ARG A 1 125 ? 7.723 -4.127 -11.144 1.00 91.44 125 ARG A O 1
ATOM 1043 N N . ILE A 1 126 ? 9.962 -4.325 -11.297 1.00 90.94 126 ILE A N 1
ATOM 1044 C CA . ILE A 1 126 ? 10.281 -2.918 -11.032 1.00 90.94 126 ILE A CA 1
ATOM 1045 C C . ILE A 1 126 ? 9.593 -1.997 -12.039 1.00 90.94 126 ILE A C 1
ATOM 1047 O O . ILE A 1 126 ? 8.940 -1.039 -11.647 1.00 90.94 126 ILE A O 1
ATOM 1051 N N . MET A 1 127 ? 9.667 -2.303 -13.339 1.00 92.56 127 MET A N 1
ATOM 1052 C CA . MET A 1 127 ? 8.969 -1.499 -14.347 1.00 92.56 127 MET A CA 1
ATOM 1053 C C . MET A 1 127 ? 7.457 -1.450 -14.102 1.00 92.56 127 MET A C 1
ATOM 1055 O O . MET A 1 127 ? 6.855 -0.396 -14.276 1.00 92.56 127 MET A O 1
ATOM 1059 N N . SER A 1 128 ? 6.851 -2.561 -13.673 1.00 89.25 128 SER A N 1
ATOM 1060 C CA . SER A 1 128 ? 5.428 -2.608 -13.322 1.00 89.25 128 SER A CA 1
ATOM 1061 C C . SER A 1 128 ? 5.109 -1.795 -12.065 1.00 89.25 128 SER A C 1
ATOM 1063 O O . SER A 1 128 ? 4.124 -1.065 -12.060 1.00 89.25 128 SER A O 1
ATOM 1065 N N . GLU A 1 129 ? 5.922 -1.915 -11.013 1.00 86.31 129 GLU A N 1
ATOM 1066 C CA . GLU A 1 129 ? 5.765 -1.181 -9.747 1.00 86.31 129 GLU A CA 1
ATOM 1067 C C . GLU A 1 129 ? 5.933 0.334 -9.954 1.00 86.31 129 GLU A C 1
ATOM 1069 O O . GLU A 1 129 ? 5.199 1.121 -9.363 1.00 86.31 129 GLU A O 1
ATOM 1074 N N . CYS A 1 130 ? 6.828 0.745 -10.858 1.00 86.56 130 CYS A N 1
ATOM 1075 C CA . CYS A 1 130 ? 7.056 2.142 -11.231 1.00 86.56 130 CYS A CA 1
ATOM 1076 C C . CYS A 1 130 ? 6.122 2.662 -12.345 1.00 86.56 130 CYS A C 1
ATOM 1078 O O . CYS A 1 130 ? 6.293 3.795 -12.792 1.00 86.56 130 CYS A O 1
ATOM 1080 N N . GLY A 1 131 ? 5.173 1.858 -12.842 1.00 88.81 131 GLY A N 1
ATOM 1081 C CA . GLY A 1 131 ? 4.231 2.278 -13.890 1.00 88.81 131 GLY A CA 1
ATOM 1082 C C . GLY A 1 131 ? 4.871 2.589 -15.253 1.00 88.81 131 GLY A C 1
ATOM 1083 O O . GLY A 1 131 ? 4.330 3.371 -16.032 1.00 88.81 131 GLY A O 1
ATOM 1084 N N . LEU A 1 132 ? 6.027 1.996 -15.561 1.00 90.25 132 LEU A N 1
ATOM 1085 C CA . LEU A 1 132 ? 6.770 2.232 -16.801 1.00 90.25 132 LEU A CA 1
ATOM 1086 C C . LEU A 1 132 ? 6.170 1.416 -17.955 1.00 90.25 132 LEU A C 1
ATOM 1088 O O . LEU A 1 132 ? 6.589 0.290 -18.238 1.00 90.25 132 LEU A O 1
ATOM 1092 N N . VAL A 1 133 ? 5.168 1.990 -18.621 1.00 88.31 133 VAL A N 1
ATOM 1093 C CA . VAL A 1 133 ? 4.450 1.363 -19.742 1.00 88.31 133 VAL A CA 1
ATOM 1094 C C . VAL A 1 133 ? 5.004 1.845 -21.077 1.00 88.31 133 VAL A C 1
ATOM 1096 O O . VAL A 1 133 ? 5.110 3.043 -21.321 1.00 88.31 133 VAL A O 1
ATOM 1099 N N . VAL A 1 134 ? 5.330 0.898 -21.961 1.00 88.38 134 VAL A N 1
ATOM 1100 C CA . VAL A 1 134 ? 5.891 1.195 -23.285 1.00 88.38 134 VAL A CA 1
ATOM 1101 C C . VAL A 1 134 ? 4.913 2.021 -24.117 1.00 88.38 134 VAL A C 1
ATOM 1103 O O . VAL A 1 134 ? 3.772 1.611 -24.334 1.00 88.38 134 VAL A O 1
ATOM 1106 N N . VAL A 1 135 ? 5.385 3.151 -24.642 1.00 80.44 135 VAL A N 1
ATOM 1107 C CA . VAL A 1 135 ? 4.601 3.999 -25.545 1.00 80.44 135 VAL A CA 1
ATOM 1108 C C . VAL A 1 135 ? 4.577 3.352 -26.929 1.00 80.44 135 VAL A C 1
ATOM 1110 O O . VAL A 1 135 ? 5.523 3.468 -27.709 1.00 80.44 135 VAL A O 1
ATOM 1113 N N . LEU A 1 136 ? 3.492 2.644 -27.236 1.00 70.44 136 LEU A N 1
ATOM 1114 C CA . LEU A 1 136 ? 3.206 2.157 -28.583 1.00 70.44 136 LEU A CA 1
ATOM 1115 C C . LEU A 1 136 ? 2.425 3.244 -29.329 1.00 70.44 136 LEU A C 1
ATOM 1117 O O . LEU A 1 136 ? 1.297 3.560 -28.954 1.00 70.44 136 LEU A O 1
ATOM 1121 N N . LYS A 1 137 ? 2.996 3.816 -30.396 1.00 62.47 137 LYS A N 1
ATOM 1122 C CA . LYS A 1 137 ? 2.185 4.579 -31.354 1.00 62.47 137 LYS A CA 1
ATOM 1123 C C . LYS A 1 137 ? 1.325 3.577 -32.121 1.00 62.47 137 LYS A C 1
ATOM 1125 O O . LYS A 1 137 ? 1.868 2.761 -32.862 1.00 62.47 137 LYS A O 1
ATOM 1130 N N . LYS A 1 138 ? 0.002 3.633 -31.936 1.00 57.16 138 LYS A N 1
ATOM 1131 C CA . LYS A 1 138 ? -0.925 3.040 -32.905 1.00 57.16 138 LYS A CA 1
ATOM 1132 C C . LYS A 1 138 ? -0.718 3.800 -34.217 1.00 57.16 138 LYS A C 1
ATOM 1134 O O . LYS A 1 138 ? -0.818 5.026 -34.218 1.00 57.16 138 LYS A O 1
ATOM 1139 N N . THR A 1 139 ? -0.275 3.078 -35.240 1.00 53.56 139 THR A N 1
ATOM 1140 C CA . THR A 1 139 ? -0.229 3.565 -36.626 1.00 53.56 139 THR A CA 1
ATOM 1141 C C . THR A 1 139 ? -1.614 3.405 -37.223 1.00 53.56 139 THR A C 1
ATOM 1143 O O . THR A 1 139 ? -2.277 2.415 -36.833 1.00 53.56 139 THR A O 1
#

Foldseek 3Di:
DDPVVVVVVVVVLVVLLVLLLVVCCVPVVDDSPDQLLPDDLLSLLVSCVVCVVPDPSVSSCVSNVHDPVSNVVSVVVVPDQDPCNVVLVLLVVVCVVVVLQDDLVRSVVVCVVVVNDDDSVVSNVSCVVVVSHRDDPDD

Sequence (139 aa):
MSEIEALKRQINKLKLEKDILERTVEIIKKDPGVDPKNLTNKEKTILVDALRNQYPLKELLHCLGLTRSSYFYHRKIASLPSKYERLEHRIIELFKNNSGRYGYRRIHALLAREGTRVSEKVVRRIMSECGLVVVLKKT

Solvent-accessible surface area (backbone atoms only — not comparable to full-atom values): 8170 Å² total; per-residue (Å²): 133,56,72,67,58,55,51,51,52,52,51,52,52,52,50,53,55,49,52,51,52,55,49,43,35,72,75,69,67,47,66,88,84,61,59,67,58,77,48,52,70,61,58,45,36,54,52,44,63,76,42,48,91,81,45,61,66,72,56,51,29,59,72,38,72,47,54,71,68,58,40,55,51,46,49,51,57,71,72,46,79,55,98,48,47,74,56,49,54,49,51,53,48,56,27,54,77,50,73,30,55,52,46,48,72,56,49,41,53,51,38,47,75,72,68,47,92,70,58,58,68,56,46,42,49,48,33,59,76,71,66,65,66,56,63,74,81,86,124

Mean predicted aligned error: 8.98 Å